Protein AF-A0A3Q7SSF3-F1 (afdb_monomer_lite)

pLDDT: mean 82.75, std 11.5, range [47.38, 94.88]

Radius of gyration: 13.64 Å; chains: 1; bounding box: 36×30×34 Å

Sequence (110 aa):
MEHLFLEVAAAPLRLLAAKNEKSRSELGRFLAKQVWTPQDRQCILNTLAQLLLDKDCTVLVGRQLRPLLLDLLERNAEAIKAGGQVNHDLHERLCVSMSKLICNHPDILP

Secondary structure (DSSP, 8-state):
-HHHHHHHTHHHHHHHHHH-HHHHHHHHHHHT-SS--HHHHHHHHHHHHHHHTSTTTHHHHHHHTGGGHHHHHHHHHHHHHTTSS--HHHHHHHHHHHHHHHHH-GGG--

Structure (mmCIF, N/CA/C/O backbone):
data_AF-A0A3Q7SSF3-F1
#
_entry.id   AF-A0A3Q7SSF3-F1
#
loop_
_atom_site.group_PDB
_atom_site.id
_atom_site.type_symbol
_atom_site.label_atom_id
_atom_site.label_alt_id
_atom_site.label_comp_id
_atom_site.label_asym_id
_atom_site.label_entity_id
_atom_site.label_seq_id
_atom_site.pdbx_PDB_ins_code
_atom_site.Cartn_x
_atom_site.Cartn_y
_atom_site.Cartn_z
_atom_site.occupancy
_atom_site.B_iso_or_equiv
_atom_site.auth_seq_id
_atom_site.auth_comp_id
_atom_site.auth_asym_id
_atom_site.auth_atom_id
_atom_site.pdbx_PDB_model_num
ATOM 1 N N . MET A 1 1 ? -2.821 13.747 10.795 1.00 47.38 1 MET A N 1
ATOM 2 C CA . MET A 1 1 ? -3.266 13.846 9.386 1.00 47.38 1 MET A CA 1
ATOM 3 C C . MET A 1 1 ? -3.782 12.502 8.852 1.00 47.38 1 MET A C 1
ATOM 5 O O . MET A 1 1 ? -4.788 12.499 8.162 1.00 47.38 1 MET A O 1
ATOM 9 N N . GLU A 1 2 ? -3.202 11.361 9.253 1.00 48.88 2 GLU A N 1
ATOM 10 C CA . GLU A 1 2 ? -3.628 10.001 8.836 1.00 48.88 2 GLU A CA 1
ATOM 11 C C . GLU A 1 2 ? -5.053 9.588 9.274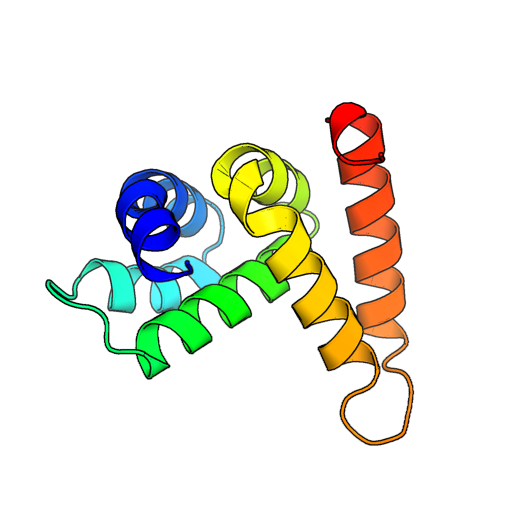 1.00 48.88 2 GLU A C 1
ATOM 13 O O . GLU A 1 2 ? -5.704 8.785 8.609 1.00 48.88 2 GLU A O 1
ATOM 18 N N . HIS A 1 3 ? -5.566 10.143 10.380 1.00 50.44 3 HIS A N 1
ATOM 19 C CA . HIS A 1 3 ? -6.875 9.772 10.939 1.00 50.44 3 HIS A CA 1
ATOM 20 C C . HIS A 1 3 ? -8.061 10.104 10.018 1.00 50.44 3 HIS A C 1
ATOM 22 O O . HIS A 1 3 ? -8.978 9.296 9.910 1.00 50.44 3 HIS A O 1
ATOM 28 N N . LEU A 1 4 ? -8.029 11.254 9.334 1.00 52.00 4 LEU A N 1
ATOM 29 C CA . LEU A 1 4 ? -9.147 11.715 8.503 1.00 52.00 4 LEU A CA 1
ATOM 30 C C . LEU A 1 4 ? -9.254 10.923 7.191 1.00 52.00 4 LEU A C 1
ATOM 32 O O . LEU A 1 4 ? -10.347 10.644 6.708 1.00 52.00 4 LEU A O 1
ATOM 36 N N . PHE A 1 5 ? -8.114 10.534 6.616 1.00 57.94 5 PHE A N 1
ATOM 37 C CA . PHE A 1 5 ? -8.088 9.858 5.320 1.00 57.94 5 PHE A CA 1
ATOM 38 C C . PHE A 1 5 ? -8.544 8.401 5.391 1.00 57.94 5 PHE A C 1
ATOM 40 O O . PHE A 1 5 ? -9.192 7.918 4.464 1.00 57.94 5 PHE A O 1
ATOM 47 N N . LEU A 1 6 ? -8.253 7.707 6.492 1.00 58.47 6 LEU A N 1
ATOM 48 C CA . LEU A 1 6 ? -8.669 6.317 6.679 1.00 58.47 6 LEU A CA 1
ATOM 49 C C . LEU A 1 6 ? -10.177 6.182 6.938 1.00 58.47 6 LEU A C 1
ATOM 51 O O . LEU A 1 6 ? -10.781 5.243 6.422 1.00 58.47 6 LEU A O 1
ATOM 55 N N . GLU A 1 7 ? -10.810 7.126 7.642 1.00 56.81 7 GLU A N 1
ATOM 56 C CA . GLU A 1 7 ? -12.275 7.119 7.807 1.00 56.81 7 GLU A CA 1
ATOM 57 C C . GLU A 1 7 ? -13.009 7.289 6.469 1.00 56.81 7 GLU A C 1
ATOM 59 O O . GLU A 1 7 ? -13.978 6.580 6.192 1.00 56.81 7 GLU A O 1
ATOM 64 N N . VAL A 1 8 ? -12.496 8.149 5.584 1.00 59.53 8 VAL A N 1
ATOM 65 C CA . VAL A 1 8 ? -13.043 8.346 4.229 1.00 59.53 8 VAL A CA 1
ATOM 66 C C . VAL A 1 8 ? -12.754 7.144 3.311 1.00 59.53 8 VAL A C 1
ATOM 68 O O . VAL A 1 8 ? -13.484 6.891 2.351 1.00 59.53 8 VAL A O 1
ATOM 71 N N . ALA A 1 9 ? -11.738 6.336 3.624 1.00 65.31 9 ALA A N 1
ATOM 72 C CA . ALA A 1 9 ? -11.326 5.197 2.807 1.00 65.31 9 ALA A CA 1
ATOM 73 C C . ALA A 1 9 ? -12.198 3.937 2.974 1.00 65.31 9 ALA A C 1
ATOM 75 O O . ALA A 1 9 ? -12.010 2.978 2.229 1.00 65.31 9 ALA A O 1
ATOM 76 N N . ALA A 1 10 ? -13.178 3.893 3.885 1.00 73.50 10 ALA A N 1
ATOM 77 C CA . ALA A 1 10 ? -13.944 2.666 4.148 1.00 73.50 10 ALA A CA 1
ATOM 78 C C . ALA A 1 10 ? -14.700 2.111 2.917 1.00 73.50 10 ALA A C 1
ATOM 80 O O . ALA A 1 10 ? -14.843 0.895 2.771 1.00 73.50 10 ALA A O 1
ATOM 81 N N . ALA A 1 11 ? -15.195 2.972 2.023 1.00 78.38 11 ALA A N 1
ATOM 82 C CA . ALA A 1 11 ? -15.821 2.550 0.765 1.00 78.38 11 ALA A CA 1
ATOM 83 C C . ALA A 1 11 ? -14.781 2.087 -0.286 1.00 78.38 11 ALA A C 1
ATOM 85 O O . ALA A 1 11 ? -14.905 0.954 -0.765 1.00 78.38 11 ALA A O 1
ATOM 86 N N . PRO A 1 12 ? -13.715 2.863 -0.578 1.00 81.44 12 PRO A N 1
ATOM 87 C CA . PRO A 1 12 ? -12.552 2.407 -1.347 1.00 81.44 12 PRO A CA 1
ATOM 88 C C . PRO A 1 12 ? -11.987 1.049 -0.911 1.00 81.44 12 PRO A C 1
ATOM 90 O O . PRO A 1 12 ? -11.745 0.175 -1.742 1.00 81.44 12 PRO A O 1
ATOM 93 N N . LEU A 1 13 ? -11.828 0.837 0.397 1.00 83.81 13 LEU A N 1
ATOM 94 C CA . LEU A 1 13 ? -11.278 -0.390 0.970 1.00 83.81 13 LEU A CA 1
ATOM 95 C C . LEU A 1 13 ? -12.153 -1.614 0.690 1.00 83.81 13 LEU A C 1
ATOM 97 O O . LEU A 1 13 ? -11.626 -2.675 0.361 1.00 83.81 13 LEU A O 1
ATOM 101 N N . ARG A 1 14 ? -13.484 -1.478 0.766 1.00 83.88 14 ARG A N 1
ATOM 102 C CA . ARG A 1 14 ? -14.418 -2.564 0.416 1.00 83.88 14 ARG A CA 1
ATOM 103 C C . ARG A 1 14 ? -14.337 -2.926 -1.065 1.00 83.88 14 ARG A C 1
ATOM 105 O O . ARG A 1 14 ? -14.348 -4.107 -1.405 1.00 83.88 14 ARG A O 1
ATOM 112 N N . LEU A 1 15 ? -14.215 -1.925 -1.938 1.00 84.69 15 LEU A N 1
ATOM 113 C CA . LEU A 1 15 ? -14.067 -2.145 -3.377 1.00 84.69 15 LEU A CA 1
ATOM 114 C C . LEU A 1 15 ? -12.751 -2.866 -3.707 1.00 84.69 15 LEU A C 1
ATOM 116 O O . LEU A 1 15 ? -12.742 -3.794 -4.516 1.00 84.69 15 LEU A O 1
ATOM 120 N N . LEU A 1 16 ? -11.657 -2.482 -3.047 1.00 83.81 16 LEU A N 1
ATOM 121 C CA . LEU A 1 16 ? -10.352 -3.134 -3.191 1.00 83.81 16 LEU A CA 1
ATOM 122 C C . LEU A 1 16 ? -10.371 -4.575 -2.657 1.00 83.81 16 LEU A C 1
ATOM 124 O O . LEU A 1 16 ? -9.914 -5.487 -3.345 1.00 83.81 16 LEU A O 1
ATOM 128 N N . ALA A 1 17 ? -10.985 -4.808 -1.493 1.00 83.75 17 ALA A N 1
ATOM 129 C CA . ALA A 1 17 ? -11.176 -6.145 -0.927 1.00 83.75 17 ALA A CA 1
ATOM 130 C C . ALA A 1 17 ? -12.007 -7.066 -1.845 1.00 83.75 17 ALA A C 1
ATOM 132 O O . ALA A 1 17 ? -11.798 -8.276 -1.889 1.00 83.75 17 ALA A O 1
ATOM 133 N N . ALA A 1 18 ? -12.946 -6.519 -2.619 1.00 81.56 18 ALA A N 1
ATOM 134 C CA . ALA A 1 18 ? -13.706 -7.312 -3.581 1.00 81.56 18 ALA A CA 1
ATOM 135 C C . ALA A 1 18 ? -12.857 -7.762 -4.784 1.00 81.56 18 ALA A C 1
ATOM 137 O O . ALA A 1 18 ? -13.138 -8.816 -5.355 1.00 81.56 18 ALA A O 1
ATOM 138 N N . LYS A 1 19 ? -11.825 -6.996 -5.160 1.00 79.50 19 LYS A N 1
ATOM 139 C CA . LYS A 1 19 ? -11.051 -7.192 -6.397 1.00 79.50 19 LYS A CA 1
ATOM 140 C C . LYS A 1 19 ? -9.813 -8.069 -6.249 1.00 79.50 19 LYS A C 1
ATOM 142 O O . LYS A 1 19 ? -9.430 -8.694 -7.230 1.00 79.50 19 LYS A O 1
ATOM 147 N N . ASN A 1 20 ? -9.230 -8.154 -5.057 1.00 78.56 20 ASN A N 1
ATOM 148 C CA . ASN A 1 20 ? -8.064 -8.996 -4.801 1.00 78.56 20 ASN A CA 1
ATOM 149 C C . ASN A 1 20 ? -8.373 -10.017 -3.704 1.00 78.56 20 ASN A C 1
ATOM 151 O O . ASN A 1 20 ? -8.689 -9.638 -2.579 1.00 78.56 20 ASN A O 1
ATOM 155 N N . GLU A 1 21 ? -8.278 -11.308 -4.019 1.00 74.12 21 GLU A N 1
ATOM 156 C CA . GLU A 1 21 ? -8.621 -12.388 -3.088 1.00 74.12 21 GLU A CA 1
ATOM 157 C C . GLU A 1 21 ? -7.688 -12.436 -1.867 1.00 74.12 21 GLU A C 1
ATOM 159 O O . GLU A 1 21 ? -8.148 -12.630 -0.743 1.00 74.12 21 GLU A O 1
ATOM 164 N N . LYS A 1 22 ? -6.393 -12.152 -2.061 1.00 69.94 22 LYS A N 1
ATOM 165 C CA . LYS A 1 22 ? -5.400 -12.105 -0.979 1.00 69.94 22 LYS A CA 1
ATOM 166 C C . LYS A 1 22 ? -5.700 -10.956 -0.019 1.00 69.94 22 LYS A C 1
ATOM 168 O O . LYS A 1 22 ? -5.752 -11.137 1.195 1.00 69.94 22 LYS A O 1
ATOM 173 N N . SER A 1 23 ? -5.975 -9.780 -0.572 1.00 73.00 23 SER A N 1
ATOM 174 C CA . SER A 1 23 ? -6.260 -8.581 0.218 1.00 73.00 23 SER A CA 1
ATOM 175 C C . SER A 1 23 ? -7.667 -8.579 0.804 1.00 73.00 23 SER A C 1
ATOM 177 O O . SER A 1 23 ? -7.899 -7.897 1.797 1.00 73.00 23 SER A O 1
ATOM 179 N N . ARG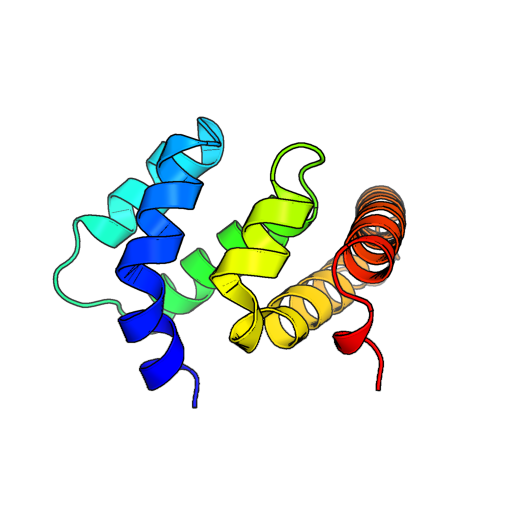 A 1 24 ? -8.602 -9.357 0.242 1.00 77.88 24 ARG A N 1
ATOM 180 C CA . ARG A 1 24 ? -9.962 -9.530 0.769 1.00 77.88 24 ARG A CA 1
ATOM 181 C C . ARG A 1 24 ? -9.948 -9.975 2.222 1.00 77.88 24 ARG A C 1
ATOM 183 O O . ARG A 1 24 ? -10.675 -9.412 3.033 1.00 77.88 24 ARG A O 1
ATOM 190 N N . SER A 1 25 ? -9.118 -10.962 2.542 1.00 79.06 25 SER A N 1
ATOM 191 C CA . SER A 1 25 ? -9.035 -11.537 3.885 1.00 79.06 25 SER A CA 1
ATOM 192 C C . SER A 1 25 ? -8.418 -10.558 4.886 1.00 79.06 25 SER A C 1
ATOM 194 O O . SER A 1 25 ? -8.955 -10.370 5.978 1.00 79.06 25 SER A O 1
ATOM 196 N N . GLU A 1 26 ? -7.332 -9.876 4.509 1.00 83.62 26 GLU A N 1
ATOM 197 C CA . GLU A 1 26 ? -6.666 -8.905 5.387 1.00 83.62 26 GLU A CA 1
ATOM 198 C C . GLU A 1 26 ? -7.494 -7.631 5.574 1.00 83.62 26 GLU A C 1
ATOM 200 O O . GLU A 1 26 ? -7.799 -7.257 6.708 1.00 83.62 26 GLU A O 1
ATOM 205 N N . LEU A 1 27 ? -7.932 -7.000 4.480 1.00 85.50 27 LEU A N 1
ATOM 206 C CA . LEU A 1 27 ? -8.771 -5.801 4.529 1.00 85.50 27 LEU A CA 1
ATOM 207 C C . LEU A 1 27 ? -10.136 -6.103 5.152 1.00 85.50 27 LEU A C 1
ATOM 209 O O . LEU A 1 27 ? -10.634 -5.295 5.931 1.00 85.50 27 LEU A O 1
ATOM 213 N N . GLY A 1 28 ? -10.721 -7.272 4.878 1.00 84.31 28 GLY A N 1
ATOM 214 C CA . GLY A 1 28 ? -11.983 -7.718 5.472 1.00 84.31 28 GLY A CA 1
ATOM 215 C C . GLY A 1 28 ? -11.914 -7.818 6.995 1.00 84.31 28 GLY A C 1
ATOM 216 O O . GLY A 1 28 ? -12.824 -7.350 7.681 1.00 84.31 28 GLY A O 1
ATOM 217 N N . ARG A 1 29 ? -10.800 -8.328 7.542 1.00 86.62 29 ARG A N 1
ATOM 218 C CA . ARG A 1 29 ? -10.566 -8.369 8.994 1.00 86.62 29 ARG A CA 1
ATOM 219 C C . ARG A 1 29 ? -10.554 -6.972 9.610 1.00 86.62 29 ARG A C 1
ATOM 221 O O . ARG A 1 29 ? -11.087 -6.787 10.700 1.00 86.62 29 ARG A O 1
ATOM 228 N N . PHE A 1 30 ? -9.952 -5.994 8.935 1.00 85.56 30 PHE A N 1
ATOM 229 C CA . PHE A 1 30 ? -9.946 -4.613 9.418 1.00 85.56 30 PHE A CA 1
ATOM 230 C C . PHE A 1 30 ? -11.317 -3.950 9.257 1.00 85.56 30 PHE A C 1
ATOM 232 O O . PHE A 1 30 ? -11.790 -3.315 10.192 1.00 85.56 30 PHE A O 1
ATOM 239 N N . LEU A 1 31 ? -12.002 -4.157 8.132 1.00 84.56 31 LEU A N 1
ATOM 240 C CA . LEU A 1 31 ? -13.342 -3.620 7.864 1.00 84.56 31 LEU A CA 1
ATOM 241 C C . LEU A 1 31 ? -14.421 -4.137 8.832 1.00 84.56 31 LEU A C 1
ATOM 243 O O . LEU A 1 31 ? -15.448 -3.481 8.989 1.00 84.56 31 LEU A O 1
ATOM 247 N N . ALA A 1 32 ? -14.196 -5.285 9.476 1.00 85.69 32 ALA A N 1
ATOM 248 C CA . ALA A 1 32 ? -15.067 -5.820 10.523 1.00 85.69 32 ALA A CA 1
ATOM 249 C C . ALA A 1 32 ? -14.883 -5.132 11.893 1.00 85.69 32 ALA A C 1
ATOM 251 O O . ALA A 1 32 ? -15.728 -5.285 12.775 1.00 85.69 32 ALA A O 1
ATOM 252 N N . LYS A 1 33 ? -13.791 -4.381 12.099 1.00 84.25 33 LYS A N 1
ATOM 253 C CA . LYS A 1 33 ? -13.538 -3.648 13.348 1.00 84.25 33 LYS A CA 1
ATOM 254 C C . LYS A 1 33 ? -14.298 -2.321 13.349 1.00 84.25 33 LYS A C 1
ATOM 256 O O . LYS A 1 33 ? -14.245 -1.580 12.375 1.00 84.25 33 LYS A O 1
ATOM 261 N N . GLN A 1 34 ? -14.931 -1.986 14.476 1.00 76.75 34 GLN A N 1
ATOM 262 C CA . GLN A 1 34 ? -15.569 -0.674 14.667 1.00 76.75 34 GLN A CA 1
ATOM 263 C C . GLN A 1 34 ? -14.552 0.463 14.851 1.00 76.75 34 GLN A C 1
ATOM 265 O O . GLN A 1 34 ? -14.829 1.596 14.478 1.00 76.75 34 GLN A O 1
ATOM 270 N N . VAL A 1 35 ? -13.379 0.167 15.420 1.00 82.00 35 VAL A N 1
ATOM 271 C CA . VAL A 1 35 ? -12.306 1.142 15.657 1.00 82.00 35 VAL A CA 1
ATOM 272 C C . VAL A 1 35 ? -10.973 0.528 15.245 1.00 82.00 35 VAL A C 1
ATOM 274 O O . VAL A 1 35 ? -10.671 -0.612 15.603 1.00 82.00 35 VAL A O 1
ATOM 277 N N . TRP A 1 36 ? -10.162 1.287 14.508 1.00 85.00 36 TRP A N 1
ATOM 278 C CA . TRP A 1 36 ? -8.803 0.890 14.138 1.00 85.00 36 TRP A CA 1
ATOM 279 C C . TRP A 1 36 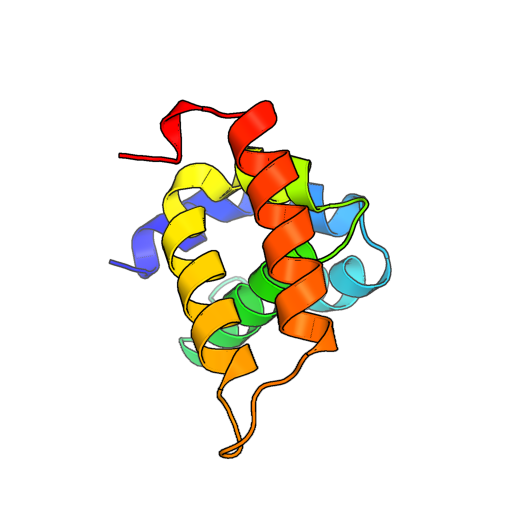? -7.776 1.465 15.105 1.00 85.00 36 TRP A C 1
ATOM 281 O O . TRP A 1 36 ? -7.731 2.674 15.353 1.00 85.00 36 TRP A O 1
ATOM 291 N N . THR A 1 37 ? -6.920 0.591 15.624 1.00 88.00 37 THR A N 1
ATOM 292 C CA . THR A 1 37 ? -5.733 0.998 16.383 1.00 88.00 37 THR A CA 1
ATOM 293 C C . THR A 1 37 ? -4.681 1.611 15.446 1.00 88.00 37 THR A C 1
ATOM 295 O O . THR A 1 37 ? -4.729 1.380 14.236 1.00 88.00 37 THR A O 1
ATOM 298 N N . PRO A 1 38 ? -3.705 2.386 15.950 1.00 85.88 38 PRO A N 1
ATOM 299 C CA . PRO A 1 38 ? -2.583 2.857 15.130 1.00 85.88 38 PRO A CA 1
ATO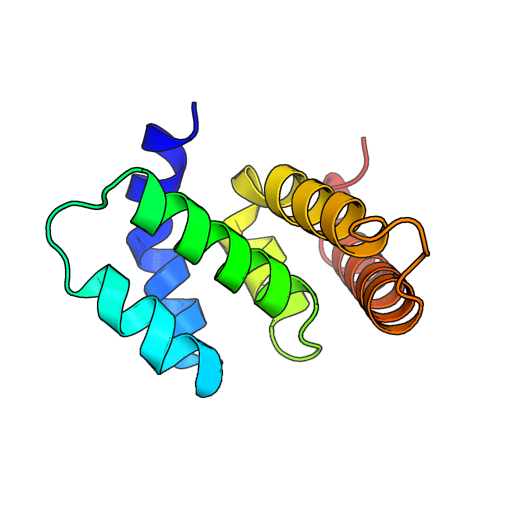M 300 C C . PRO A 1 38 ? -1.866 1.726 14.371 1.00 85.88 38 PRO A C 1
ATOM 302 O O . PRO A 1 38 ? -1.515 1.885 13.206 1.00 85.88 38 PRO A O 1
ATOM 305 N N . GLN A 1 39 ? -1.728 0.558 14.994 1.00 87.25 39 GLN A N 1
ATOM 306 C CA . GLN A 1 39 ? -1.141 -0.640 14.401 1.00 87.25 39 GLN A CA 1
ATOM 307 C C . GLN A 1 39 ? -2.005 -1.184 13.259 1.00 87.25 39 GLN A C 1
ATOM 309 O O . GLN A 1 39 ? -1.478 -1.503 12.197 1.00 87.25 39 GLN A O 1
ATOM 314 N N . ASP A 1 40 ? -3.330 -1.229 13.437 1.00 87.81 40 ASP A N 1
ATOM 315 C CA . ASP A 1 40 ? -4.252 -1.622 12.365 1.00 87.81 40 ASP A CA 1
ATOM 316 C C . ASP A 1 40 ? -4.107 -0.702 11.153 1.00 87.81 40 ASP A C 1
ATOM 318 O O . ASP A 1 40 ? -4.025 -1.178 10.024 1.00 87.81 40 ASP A O 1
ATOM 322 N N . ARG A 1 41 ? -4.015 0.612 11.384 1.00 86.19 41 ARG A N 1
ATOM 323 C CA . ARG A 1 41 ? -3.831 1.605 10.315 1.00 86.19 41 ARG A CA 1
ATOM 324 C C . ARG A 1 41 ? -2.535 1.369 9.542 1.00 86.19 41 ARG A C 1
ATOM 326 O O . ARG A 1 41 ? -2.564 1.349 8.316 1.00 86.19 41 ARG A O 1
ATOM 333 N N . GLN A 1 42 ? -1.430 1.123 10.243 1.00 87.81 42 GLN A N 1
ATOM 334 C CA . GLN A 1 42 ? -0.145 0.798 9.617 1.00 87.81 42 GLN A CA 1
ATOM 335 C C . GLN A 1 42 ? -0.222 -0.502 8.801 1.00 87.81 42 GLN A C 1
ATOM 337 O O . GLN A 1 42 ? 0.243 -0.545 7.664 1.00 87.81 42 GLN A O 1
ATOM 342 N N . CYS A 1 43 ? -0.873 -1.548 9.323 1.00 89.69 43 CYS A N 1
ATOM 343 C CA . CYS A 1 43 ? -1.089 -2.785 8.570 1.00 89.69 43 CYS A CA 1
ATOM 344 C C . CYS A 1 43 ? -1.948 -2.567 7.316 1.00 89.69 43 CYS A C 1
ATOM 346 O O . CYS A 1 43 ? -1.632 -3.116 6.260 1.00 89.69 43 CYS A O 1
ATOM 348 N N . ILE A 1 44 ? -3.009 -1.758 7.405 1.00 88.69 44 ILE A N 1
ATOM 349 C CA . ILE A 1 44 ? -3.848 -1.400 6.253 1.00 88.69 44 ILE A CA 1
ATOM 350 C C . ILE A 1 44 ? -3.006 -0.670 5.205 1.00 88.69 44 ILE A C 1
ATOM 352 O O . ILE A 1 44 ? -3.009 -1.083 4.050 1.00 88.69 44 ILE A O 1
ATOM 356 N N . LEU A 1 45 ? -2.251 0.361 5.593 1.00 89.94 45 LEU A N 1
ATOM 357 C CA . LEU A 1 45 ? -1.405 1.125 4.669 1.00 89.94 45 LEU A CA 1
ATOM 358 C C . LEU A 1 45 ? -0.341 0.243 4.006 1.00 89.94 45 LEU A C 1
ATOM 360 O O . LEU A 1 45 ? -0.154 0.329 2.797 1.00 89.94 45 LEU A O 1
ATOM 364 N N . ASN A 1 46 ? 0.272 -0.686 4.742 1.00 90.38 46 ASN A N 1
ATOM 365 C CA . ASN A 1 46 ? 1.201 -1.656 4.157 1.00 90.38 46 ASN A CA 1
ATOM 366 C C . ASN A 1 46 ? 0.508 -2.609 3.168 1.00 90.38 46 ASN A C 1
ATOM 368 O O . ASN A 1 46 ? 1.044 -2.882 2.096 1.00 90.38 46 ASN A O 1
ATOM 372 N N . THR A 1 47 ? -0.703 -3.077 3.485 1.00 90.88 47 THR A N 1
ATOM 373 C CA . THR A 1 47 ? -1.500 -3.922 2.575 1.00 90.88 47 THR A CA 1
ATOM 374 C C . THR A 1 47 ? -1.844 -3.162 1.290 1.00 90.88 47 THR A C 1
ATOM 376 O O . THR A 1 47 ? -1.727 -3.694 0.187 1.00 90.88 47 THR A O 1
ATOM 379 N N . LEU A 1 48 ? -2.234 -1.893 1.422 1.00 91.06 48 LEU A N 1
ATOM 380 C CA . LEU A 1 48 ? -2.542 -1.003 0.304 1.00 91.06 48 LEU A CA 1
ATOM 381 C C . LEU A 1 48 ? -1.313 -0.686 -0.552 1.00 91.06 48 LEU A C 1
ATOM 383 O O . LEU A 1 48 ? -1.415 -0.665 -1.777 1.00 91.06 48 LEU A O 1
ATOM 387 N N . ALA A 1 49 ? -0.156 -0.485 0.075 1.00 92.06 49 ALA A N 1
ATOM 388 C CA . ALA A 1 49 ? 1.107 -0.263 -0.614 1.00 92.06 49 ALA A CA 1
ATOM 389 C C . ALA A 1 49 ? 1.493 -1.485 -1.461 1.00 92.06 49 ALA A C 1
ATOM 391 O O . ALA A 1 49 ? 1.866 -1.326 -2.621 1.00 92.06 49 ALA A O 1
ATOM 392 N N . GLN A 1 50 ? 1.310 -2.704 -0.943 1.00 91.44 50 GLN A N 1
ATOM 393 C CA . GLN A 1 50 ? 1.537 -3.927 -1.722 1.00 91.44 50 GLN A CA 1
ATOM 394 C C . GLN A 1 50 ? 0.522 -4.107 -2.858 1.00 91.44 50 GLN A C 1
ATOM 396 O O . GLN A 1 50 ? 0.895 -4.530 -3.952 1.00 91.44 50 GLN A O 1
ATOM 401 N N . LEU A 1 51 ? -0.746 -3.766 -2.617 1.00 91.44 51 LEU A N 1
ATOM 402 C CA . LEU A 1 51 ? -1.796 -3.760 -3.638 1.00 91.44 51 LEU A CA 1
ATOM 403 C C . LEU A 1 51 ? -1.515 -2.770 -4.770 1.00 91.44 51 LEU A C 1
ATOM 405 O O . LEU A 1 51 ? -1.867 -3.037 -5.915 1.00 91.44 51 LEU A O 1
ATOM 409 N N . LEU A 1 52 ? -0.885 -1.632 -4.476 1.00 92.19 52 LEU A N 1
ATOM 410 C CA . LEU A 1 52 ? -0.487 -0.666 -5.500 1.00 92.19 52 LEU A CA 1
ATOM 411 C C . LEU A 1 52 ? 0.472 -1.295 -6.521 1.00 92.19 52 LEU A C 1
ATOM 413 O O . LEU A 1 52 ? 0.363 -1.018 -7.715 1.00 92.19 52 LEU A O 1
ATOM 417 N N . LEU A 1 53 ? 1.364 -2.171 -6.047 1.00 92.81 53 LEU A N 1
ATOM 418 C CA . LEU A 1 53 ? 2.337 -2.913 -6.853 1.00 92.81 53 LEU A CA 1
ATOM 419 C C . LEU A 1 53 ? 1.754 -4.157 -7.537 1.00 92.81 53 LEU A C 1
ATOM 421 O O . LEU A 1 53 ? 2.485 -4.910 -8.191 1.00 92.81 53 LEU A O 1
ATOM 425 N N . ASP A 1 54 ? 0.474 -4.452 -7.324 1.00 90.25 54 ASP A N 1
ATOM 426 C CA . ASP A 1 54 ? -0.220 -5.552 -7.979 1.00 90.25 54 ASP A CA 1
ATOM 427 C C . ASP A 1 54 ? -0.760 -5.090 -9.336 1.00 90.25 54 ASP A C 1
ATOM 429 O O . ASP A 1 54 ? -1.486 -4.099 -9.439 1.00 90.25 54 ASP A O 1
ATOM 433 N N . LYS A 1 55 ? -0.404 -5.828 -10.391 1.00 84.00 55 LYS A N 1
ATOM 434 C CA . LYS A 1 55 ? -0.657 -5.443 -11.784 1.00 84.00 55 LYS A CA 1
ATOM 435 C C . LYS A 1 55 ? -2.136 -5.196 -12.102 1.00 84.00 55 LYS A C 1
ATOM 437 O O . LYS A 1 55 ? -2.399 -4.396 -13.006 1.00 84.00 55 LYS A O 1
ATOM 442 N N . ASP A 1 56 ? -3.042 -5.869 -11.389 1.00 85.75 56 ASP A N 1
ATOM 443 C CA . ASP A 1 56 ? -4.490 -5.841 -11.604 1.00 85.75 56 ASP A CA 1
ATOM 444 C C . ASP A 1 56 ? -5.170 -4.788 -10.711 1.00 85.75 56 ASP A C 1
ATOM 446 O O . ASP A 1 56 ? -6.297 -4.362 -10.978 1.00 85.75 56 ASP A O 1
ATOM 450 N N . CYS A 1 57 ? -4.469 -4.317 -9.673 1.00 88.06 57 CYS A N 1
ATOM 451 C CA . CYS A 1 57 ? -5.005 -3.388 -8.681 1.00 88.06 57 CYS A CA 1
ATOM 452 C C . CYS A 1 57 ? -4.429 -1.969 -8.786 1.00 88.06 57 CYS A C 1
ATOM 454 O O . CYS A 1 57 ? -5.106 -1.039 -8.347 1.00 88.06 57 CYS A O 1
ATOM 456 N N . THR A 1 58 ? -3.255 -1.763 -9.402 1.00 90.94 58 THR A N 1
ATOM 457 C CA . THR A 1 58 ? -2.550 -0.464 -9.458 1.00 90.94 58 THR A CA 1
ATOM 458 C C . THR A 1 58 ? -3.465 0.722 -9.785 1.00 90.94 58 THR A C 1
ATOM 460 O O . THR A 1 58 ? -3.519 1.695 -9.035 1.00 90.94 58 THR A O 1
ATOM 463 N N . VAL A 1 59 ? -4.213 0.649 -10.894 1.00 89.31 59 VAL A N 1
ATOM 464 C CA . VAL A 1 59 ? -5.062 1.761 -11.365 1.00 89.31 59 VAL A CA 1
ATOM 465 C C . VAL A 1 59 ? -6.243 1.996 -10.423 1.00 89.31 59 VAL A C 1
ATOM 467 O O . VAL A 1 59 ? -6.612 3.137 -10.149 1.00 89.31 59 VAL A O 1
ATOM 470 N N . LEU A 1 60 ? -6.827 0.921 -9.887 1.00 88.06 60 LEU A N 1
ATOM 471 C CA . LEU A 1 60 ? -7.945 1.018 -8.955 1.00 88.06 60 LEU A CA 1
ATOM 472 C C . LEU A 1 60 ? -7.506 1.647 -7.629 1.00 88.06 60 LEU A C 1
ATOM 474 O O . LEU A 1 60 ? -8.194 2.534 -7.130 1.00 88.06 60 LEU A O 1
ATOM 478 N N . VAL A 1 61 ? -6.356 1.229 -7.093 1.00 88.88 61 VAL A N 1
ATOM 479 C CA . VAL A 1 61 ? -5.750 1.816 -5.890 1.00 88.88 61 VAL A CA 1
ATOM 480 C C . VAL A 1 61 ? -5.459 3.298 -6.126 1.00 88.88 61 VAL A C 1
ATOM 482 O O . VAL A 1 61 ? -5.924 4.128 -5.350 1.00 88.88 61 VAL A O 1
ATOM 485 N N . GLY A 1 62 ? -4.791 3.648 -7.230 1.00 88.38 62 GLY A N 1
ATOM 486 C CA . GLY A 1 62 ? -4.478 5.041 -7.567 1.00 88.38 62 GLY A CA 1
ATOM 487 C C . GLY A 1 62 ? -5.710 5.940 -7.675 1.00 88.38 62 GLY A C 1
ATOM 488 O O . GLY A 1 62 ? -5.710 7.058 -7.161 1.00 88.38 62 GLY A O 1
ATOM 489 N N . ARG A 1 63 ? -6.795 5.439 -8.277 1.00 86.62 63 ARG A N 1
ATOM 490 C CA . ARG A 1 63 ? -8.048 6.191 -8.425 1.00 86.62 63 ARG A CA 1
ATOM 491 C C . ARG A 1 63 ? -8.804 6.351 -7.108 1.00 86.62 63 ARG A C 1
ATOM 493 O O . ARG A 1 63 ? -9.316 7.430 -6.824 1.00 86.62 63 ARG A O 1
ATOM 500 N N . GLN A 1 64 ? -8.938 5.270 -6.342 1.00 85.25 64 GLN A N 1
ATOM 501 C CA . GLN A 1 64 ? -9.789 5.234 -5.148 1.00 85.25 64 GLN A CA 1
ATOM 502 C C . GLN A 1 64 ? -9.103 5.825 -3.915 1.00 85.25 64 GLN A C 1
ATOM 504 O O . GLN A 1 64 ? -9.772 6.344 -3.027 1.00 85.25 64 GLN A O 1
ATOM 509 N N . LEU A 1 65 ? -7.774 5.758 -3.867 1.00 85.12 65 LEU A N 1
ATOM 510 C CA . LEU A 1 65 ? -6.954 6.211 -2.747 1.00 85.12 65 LEU A CA 1
ATOM 511 C C . LEU A 1 65 ? -6.019 7.346 -3.163 1.00 85.12 65 LEU A C 1
ATOM 513 O O . LEU A 1 65 ? -4.937 7.495 -2.606 1.00 85.12 65 LEU A O 1
ATOM 517 N N . ARG A 1 66 ? -6.454 8.180 -4.115 1.00 84.38 66 ARG A N 1
ATOM 518 C CA . ARG A 1 66 ? -5.686 9.327 -4.619 1.00 84.38 66 ARG A CA 1
ATOM 519 C C . ARG A 1 66 ? -5.072 10.197 -3.508 1.00 84.38 66 ARG A C 1
ATOM 521 O O . ARG A 1 66 ? -3.896 10.520 -3.631 1.00 84.38 66 ARG A O 1
ATOM 528 N N . PRO A 1 67 ? -5.778 10.526 -2.406 1.00 83.88 67 PRO A N 1
ATOM 529 C CA . PRO A 1 67 ? -5.184 11.342 -1.347 1.00 83.88 67 PRO A CA 1
ATOM 530 C C . PRO A 1 67 ? -4.092 10.636 -0.532 1.00 83.88 67 PRO A C 1
ATOM 532 O O . PRO A 1 67 ? -3.278 11.300 0.098 1.00 83.88 67 PRO A O 1
ATOM 535 N N . LEU A 1 68 ? -4.079 9.301 -0.535 1.00 85.69 68 LEU A N 1
ATOM 536 C CA . LEU A 1 68 ? -3.074 8.477 0.138 1.00 85.69 68 LEU A CA 1
ATOM 537 C C . LEU A 1 68 ? -1.971 8.014 -0.821 1.00 85.69 68 LEU A C 1
ATOM 539 O O . LEU A 1 68 ? -1.019 7.380 -0.389 1.00 85.69 68 LEU A O 1
ATOM 543 N N . LEU A 1 69 ? -2.083 8.299 -2.120 1.00 86.81 69 LEU A N 1
ATOM 544 C CA . LEU A 1 69 ? -1.212 7.702 -3.126 1.00 86.81 69 LEU A CA 1
ATOM 545 C C . LEU A 1 69 ? 0.267 8.035 -2.900 1.00 86.81 69 LEU A C 1
ATOM 547 O O . LEU A 1 69 ? 1.103 7.147 -3.024 1.00 86.81 69 LEU A O 1
ATOM 551 N N . LEU A 1 70 ? 0.579 9.280 -2.533 1.00 87.62 70 LEU A N 1
ATOM 552 C CA . LEU A 1 70 ? 1.950 9.689 -2.219 1.00 87.62 70 LEU A CA 1
ATOM 553 C C . LEU A 1 70 ? 2.507 8.928 -1.008 1.00 87.62 70 LEU A C 1
ATOM 555 O O . LEU A 1 70 ? 3.613 8.407 -1.092 1.00 87.62 70 LEU A O 1
ATOM 559 N N . ASP A 1 71 ? 1.714 8.774 0.057 1.00 89.44 71 ASP A N 1
ATOM 560 C CA . ASP A 1 71 ? 2.089 7.990 1.245 1.00 89.44 71 ASP A CA 1
ATOM 561 C C . ASP A 1 71 ? 2.348 6.515 0.882 1.00 89.44 71 ASP A C 1
ATOM 563 O O . ASP A 1 71 ? 3.347 5.924 1.286 1.00 89.44 71 ASP A O 1
ATOM 567 N N . LEU A 1 72 ? 1.503 5.918 0.033 1.00 91.19 72 LEU A N 1
ATOM 568 C CA . LEU A 1 72 ? 1.694 4.539 -0.431 1.00 91.19 72 LEU A CA 1
ATOM 569 C C . LEU A 1 72 ? 2.939 4.373 -1.321 1.00 91.19 72 LEU A C 1
ATOM 571 O O . LEU A 1 72 ? 3.591 3.327 -1.271 1.00 91.19 72 LEU A O 1
ATOM 575 N N . LEU A 1 73 ? 3.263 5.365 -2.154 1.00 91.31 73 LEU A N 1
ATOM 576 C CA . LEU A 1 73 ? 4.472 5.361 -2.985 1.00 91.31 73 LEU A CA 1
ATOM 577 C C . LEU A 1 73 ? 5.732 5.509 -2.125 1.00 91.31 73 LEU A C 1
ATOM 579 O O . LEU A 1 73 ? 6.685 4.755 -2.319 1.00 91.31 73 LEU A O 1
ATOM 583 N N . GLU A 1 74 ? 5.716 6.420 -1.152 1.00 91.12 74 GLU A N 1
ATOM 584 C CA . GLU A 1 74 ? 6.817 6.636 -0.209 1.00 91.12 74 GLU A CA 1
ATOM 585 C C . GLU A 1 74 ? 7.098 5.374 0.614 1.00 91.12 74 GLU A C 1
ATOM 587 O O . GLU A 1 74 ? 8.229 4.891 0.627 1.00 91.12 74 GLU A O 1
ATOM 592 N N . ARG A 1 75 ? 6.058 4.734 1.165 1.00 93.06 75 ARG A N 1
ATOM 593 C CA . ARG A 1 75 ? 6.181 3.446 1.873 1.00 93.06 75 ARG A CA 1
ATOM 594 C C . ARG A 1 75 ? 6.809 2.350 1.017 1.00 93.06 75 ARG A C 1
ATOM 596 O O . ARG A 1 75 ? 7.616 1.566 1.511 1.00 93.06 75 ARG A O 1
ATOM 603 N N . ASN A 1 76 ? 6.460 2.275 -0.268 1.00 93.31 76 ASN A N 1
ATOM 604 C CA . ASN A 1 76 ? 7.094 1.326 -1.186 1.00 93.31 76 ASN A CA 1
ATOM 605 C C . ASN A 1 76 ? 8.565 1.688 -1.452 1.00 93.31 76 ASN A C 1
ATOM 607 O O . ASN A 1 76 ? 9.411 0.797 -1.485 1.00 93.31 76 ASN A O 1
ATOM 611 N N . ALA A 1 77 ? 8.890 2.975 -1.602 1.00 91.81 77 ALA A N 1
ATOM 612 C CA . ALA A 1 77 ? 10.265 3.443 -1.776 1.00 91.81 77 ALA A CA 1
ATOM 613 C C . ALA A 1 77 ? 11.145 3.153 -0.547 1.00 91.81 77 ALA A C 1
ATOM 615 O O . ALA A 1 77 ? 12.313 2.782 -0.699 1.00 91.81 77 ALA A O 1
ATOM 616 N N . GLU A 1 78 ? 10.590 3.269 0.659 1.00 92.38 78 GLU A N 1
ATOM 617 C CA . GLU A 1 78 ? 11.238 2.850 1.904 1.00 92.38 78 GLU A CA 1
ATOM 618 C C . GLU A 1 78 ? 11.420 1.330 1.957 1.00 92.38 78 GLU A C 1
ATOM 620 O O . GLU A 1 78 ? 12.523 0.850 2.227 1.00 92.38 78 GLU A O 1
ATOM 625 N N . ALA A 1 79 ? 10.378 0.560 1.622 1.00 90.69 79 ALA A N 1
ATOM 626 C CA . ALA A 1 79 ? 10.426 -0.902 1.612 1.00 90.69 79 ALA A CA 1
ATOM 627 C C . ALA A 1 79 ? 11.464 -1.459 0.623 1.00 90.69 79 ALA A C 1
ATOM 629 O O . ALA A 1 79 ? 12.096 -2.474 0.906 1.00 90.69 79 ALA A O 1
ATOM 630 N N . ILE A 1 80 ? 11.692 -0.781 -0.507 1.00 91.94 80 ILE A N 1
ATOM 631 C CA . ILE A 1 80 ? 12.742 -1.137 -1.474 1.00 91.94 80 ILE A CA 1
ATOM 632 C C . ILE A 1 80 ? 14.139 -1.047 -0.852 1.00 91.94 80 ILE A C 1
ATOM 634 O O . ILE A 1 80 ? 15.019 -1.810 -1.239 1.00 91.94 80 ILE A O 1
ATOM 638 N N . LYS A 1 81 ? 14.358 -0.123 0.088 1.00 89.12 81 LYS A N 1
ATOM 639 C CA . LYS A 1 81 ? 15.663 0.120 0.727 1.00 89.12 81 LYS A CA 1
ATOM 640 C C . LYS A 1 81 ? 15.803 -0.585 2.080 1.00 89.12 81 LYS A C 1
ATOM 642 O O . LYS A 1 81 ? 16.889 -0.581 2.668 1.00 89.12 81 LYS A O 1
ATOM 647 N N . ALA A 1 82 ? 14.719 -1.163 2.596 1.00 84.06 82 ALA A N 1
ATOM 648 C CA . ALA A 1 82 ? 14.705 -1.847 3.877 1.00 84.06 82 ALA A CA 1
ATOM 649 C C . ALA A 1 82 ? 15.630 -3.076 3.830 1.00 84.06 82 ALA A C 1
ATOM 651 O O . ALA A 1 82 ? 15.424 -3.993 3.041 1.00 84.06 82 ALA A O 1
ATOM 652 N N . GLY A 1 83 ? 16.662 -3.089 4.681 1.00 71.31 83 GLY A N 1
ATOM 653 C CA . GLY A 1 83 ? 17.640 -4.184 4.753 1.00 71.31 83 GLY A CA 1
ATOM 654 C C . GLY A 1 83 ? 19.025 -3.876 4.173 1.00 71.31 83 GLY A C 1
ATOM 655 O O . GLY A 1 83 ? 19.845 -4.782 4.068 1.00 71.31 83 GLY A O 1
ATOM 656 N N . GLY A 1 84 ? 19.316 -2.620 3.814 1.00 80.56 84 GLY A N 1
ATOM 657 C CA . GLY A 1 84 ? 20.660 -2.192 3.389 1.00 80.56 84 GLY A CA 1
ATOM 658 C C . GLY A 1 84 ? 21.032 -2.569 1.950 1.00 80.56 84 GLY A C 1
ATOM 659 O O . GLY A 1 84 ? 22.107 -2.204 1.480 1.00 80.56 84 GLY A O 1
ATOM 660 N N . GLN A 1 85 ? 20.135 -3.251 1.235 1.00 84.00 85 GLN A N 1
ATOM 661 C CA . GLN A 1 85 ? 20.228 -3.541 -0.193 1.00 84.00 85 GLN A CA 1
ATOM 662 C C . GLN A 1 85 ? 18.915 -3.168 -0.883 1.00 84.00 85 GLN A C 1
ATOM 664 O O . GLN A 1 85 ? 17.856 -3.156 -0.260 1.00 84.00 85 GLN A O 1
ATOM 669 N N . VAL A 1 86 ? 18.993 -2.855 -2.176 1.00 88.44 86 VAL A N 1
ATOM 670 C CA . VAL A 1 86 ? 17.823 -2.511 -2.988 1.00 88.44 86 VAL A CA 1
ATOM 671 C C . VAL A 1 86 ? 17.085 -3.789 -3.380 1.00 88.44 86 VAL A C 1
ATOM 673 O O . VAL A 1 86 ? 17.645 -4.657 -4.049 1.00 88.44 86 VAL A O 1
ATOM 676 N N . ASN A 1 87 ? 15.809 -3.895 -3.015 1.00 92.50 87 ASN A N 1
ATOM 677 C CA . ASN A 1 87 ? 14.940 -4.948 -3.526 1.00 92.50 87 ASN A CA 1
ATOM 678 C C . ASN A 1 87 ? 14.557 -4.640 -4.983 1.00 92.50 87 ASN A C 1
ATOM 680 O O . ASN A 1 87 ? 13.662 -3.835 -5.252 1.00 92.50 87 ASN A O 1
ATOM 684 N N . HIS A 1 88 ? 15.254 -5.280 -5.922 1.00 91.69 88 HIS A N 1
ATOM 685 C CA . HIS A 1 88 ? 15.074 -5.056 -7.356 1.00 91.69 88 HIS A CA 1
ATOM 686 C C . HIS A 1 88 ? 13.684 -5.457 -7.877 1.00 91.69 88 HIS A C 1
ATOM 688 O O . HIS A 1 88 ? 13.154 -4.748 -8.727 1.00 91.69 88 HIS A O 1
ATOM 694 N N . ASP A 1 89 ? 13.069 -6.518 -7.337 1.00 92.88 89 ASP A N 1
ATOM 695 C CA . ASP A 1 89 ? 11.707 -6.935 -7.717 1.00 92.88 89 ASP A CA 1
ATOM 696 C C . ASP A 1 89 ? 10.680 -5.858 -7.348 1.00 92.88 89 ASP A C 1
ATOM 698 O O . ASP A 1 89 ? 9.896 -5.404 -8.184 1.00 92.88 89 ASP A O 1
ATOM 702 N N . LEU A 1 90 ? 10.729 -5.374 -6.102 1.00 91.69 90 LEU A N 1
ATOM 703 C CA . LEU A 1 90 ? 9.843 -4.298 -5.658 1.00 91.69 90 LEU A CA 1
ATOM 704 C C . LEU A 1 90 ? 10.091 -3.006 -6.437 1.00 91.69 90 LEU A C 1
ATOM 706 O O . LEU A 1 90 ? 9.134 -2.318 -6.788 1.00 91.69 90 LEU A O 1
ATOM 710 N N . HIS A 1 91 ? 11.352 -2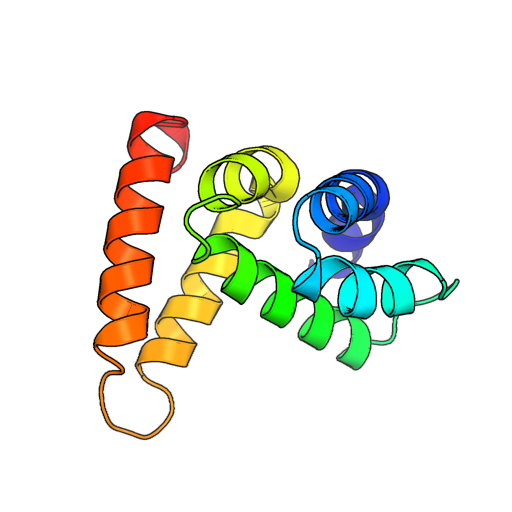.691 -6.736 1.00 93.44 91 HIS A N 1
ATOM 711 C CA . HIS A 1 91 ? 11.706 -1.525 -7.538 1.00 93.44 91 HIS A CA 1
ATOM 712 C C . HIS A 1 91 ? 11.116 -1.601 -8.951 1.00 93.44 91 HIS A C 1
ATOM 714 O O . HIS A 1 91 ? 10.498 -0.641 -9.410 1.00 93.44 91 HIS A O 1
ATOM 720 N N . GLU A 1 92 ? 11.252 -2.738 -9.634 1.00 94.31 92 GLU A N 1
ATOM 721 C CA . GLU A 1 92 ? 10.674 -2.936 -10.965 1.00 94.31 92 GLU A CA 1
ATOM 722 C C . GLU A 1 92 ? 9.148 -2.811 -10.932 1.00 94.31 92 GLU A C 1
ATOM 724 O O . GLU A 1 92 ? 8.559 -2.044 -11.701 1.00 94.31 92 GLU A O 1
ATOM 729 N N . ARG A 1 93 ? 8.498 -3.491 -9.983 1.00 94.88 93 ARG A N 1
ATOM 730 C CA . ARG A 1 93 ? 7.042 -3.422 -9.810 1.00 94.88 93 ARG A CA 1
ATOM 731 C C . ARG A 1 93 ? 6.566 -2.004 -9.506 1.00 94.88 93 ARG A C 1
ATOM 733 O O . ARG A 1 93 ? 5.517 -1.600 -10.017 1.00 94.88 93 ARG A O 1
ATOM 740 N N . LEU A 1 94 ? 7.326 -1.236 -8.723 1.00 94.00 94 LEU A N 1
ATOM 741 C CA . LEU A 1 94 ? 7.039 0.171 -8.446 1.00 94.00 94 LEU A CA 1
ATOM 742 C C . LEU A 1 94 ? 7.173 1.020 -9.711 1.00 94.00 94 LEU A C 1
ATOM 744 O O . LEU A 1 94 ? 6.248 1.762 -10.026 1.00 94.00 94 LEU A O 1
ATOM 748 N N . CYS A 1 95 ? 8.249 0.864 -10.483 1.00 93.00 95 CYS A N 1
ATOM 749 C CA . CYS A 1 95 ? 8.428 1.561 -11.762 1.00 93.00 95 CYS A CA 1
ATOM 750 C C . CYS A 1 95 ? 7.270 1.303 -12.736 1.00 93.00 95 CYS A C 1
ATOM 752 O O . CYS A 1 95 ? 6.697 2.249 -13.285 1.00 93.00 95 CYS A O 1
ATOM 754 N N . VAL A 1 96 ? 6.879 0.037 -12.916 1.00 94.19 96 VAL A N 1
ATOM 755 C CA . VAL A 1 96 ? 5.740 -0.338 -13.771 1.00 94.19 96 VAL A CA 1
ATOM 756 C C . VAL A 1 96 ? 4.444 0.285 -13.255 1.00 94.19 96 VAL A C 1
ATOM 758 O O . VAL A 1 96 ? 3.650 0.817 -14.035 1.00 94.19 96 VAL A O 1
ATOM 761 N N . SER A 1 97 ? 4.228 0.250 -11.941 1.00 92.69 97 SER A N 1
ATOM 762 C CA . SER A 1 97 ? 3.026 0.807 -11.322 1.00 92.69 97 SER A CA 1
ATOM 763 C C . SER A 1 97 ? 2.954 2.325 -11.484 1.00 92.69 97 SER A C 1
ATOM 765 O O . SER A 1 97 ? 1.916 2.844 -11.888 1.00 92.69 97 SER A O 1
ATOM 767 N N . MET A 1 98 ? 4.062 3.038 -11.264 1.00 91.94 98 MET A N 1
ATOM 768 C CA . MET A 1 98 ? 4.152 4.486 -11.476 1.00 91.94 98 MET A CA 1
ATOM 769 C C . MET A 1 98 ? 3.874 4.872 -12.927 1.00 91.94 98 MET A C 1
ATOM 771 O O . MET A 1 98 ? 3.085 5.782 -13.165 1.00 91.94 98 MET A O 1
ATOM 775 N N . SER A 1 99 ? 4.446 4.155 -13.899 1.00 90.94 99 SER A N 1
ATOM 776 C CA . SER A 1 99 ? 4.177 4.411 -15.320 1.00 90.94 99 SER A CA 1
ATOM 777 C C . SER A 1 99 ? 2.681 4.295 -15.638 1.00 90.94 99 SER A C 1
ATOM 779 O O . SER A 1 99 ? 2.101 5.205 -16.233 1.00 90.94 99 SER A O 1
ATOM 781 N N . LYS A 1 100 ? 2.015 3.238 -15.147 1.00 89.88 100 LYS A N 1
ATOM 782 C CA . LYS A 1 100 ? 0.559 3.077 -15.290 1.00 89.88 100 LYS A CA 1
ATOM 783 C C . LYS A 1 100 ? -0.218 4.218 -14.634 1.00 89.88 100 LYS A C 1
ATOM 785 O O . LYS A 1 100 ? -1.206 4.674 -15.205 1.00 89.88 100 LYS A O 1
ATOM 790 N N . LEU A 1 101 ? 0.185 4.660 -13.445 1.00 88.88 101 LEU A N 1
ATOM 791 C CA . LEU A 1 101 ? -0.488 5.746 -12.729 1.00 88.88 101 LEU A CA 1
ATOM 792 C C . LEU A 1 101 ? -0.400 7.060 -13.507 1.00 88.88 101 LEU A C 1
ATOM 794 O O . LEU A 1 101 ? -1.434 7.676 -13.738 1.00 88.88 101 LEU A O 1
ATOM 798 N N . ILE A 1 102 ? 0.790 7.427 -13.985 1.00 85.25 102 ILE A N 1
ATOM 799 C CA . ILE A 1 102 ? 1.024 8.654 -14.762 1.00 85.25 102 ILE A CA 1
ATOM 800 C C . ILE A 1 102 ? 0.175 8.666 -16.039 1.00 85.25 102 ILE A C 1
ATOM 802 O O . ILE A 1 102 ? -0.470 9.666 -16.342 1.00 85.25 102 ILE A O 1
ATOM 806 N N . CYS A 1 103 ? 0.110 7.544 -16.765 1.00 82.25 103 CYS A N 1
ATOM 807 C CA . CYS A 1 103 ? -0.696 7.452 -17.986 1.00 82.25 103 CYS A CA 1
ATOM 808 C C . CYS A 1 103 ? -2.207 7.589 -17.737 1.00 82.25 103 CYS A C 1
ATOM 810 O O . CYS A 1 103 ? -2.920 8.096 -18.597 1.00 82.25 103 CYS A O 1
ATOM 812 N N . ASN A 1 104 ? -2.709 7.119 -16.591 1.00 79.00 104 ASN A N 1
ATOM 813 C CA . ASN A 1 104 ? -4.144 7.154 -16.277 1.00 79.00 104 ASN A CA 1
ATOM 814 C C . ASN A 1 104 ? -4.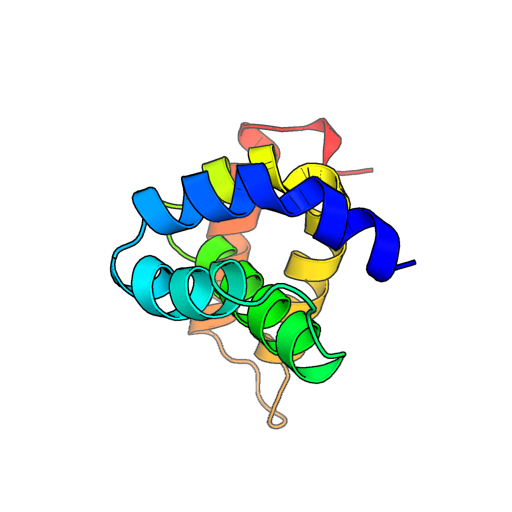565 8.423 -15.520 1.00 79.00 104 ASN A C 1
ATOM 816 O O . ASN A 1 104 ? -5.739 8.795 -15.529 1.00 79.00 104 ASN A O 1
ATOM 820 N N . HIS A 1 105 ? -3.618 9.071 -14.849 1.00 69.69 105 HIS A N 1
ATOM 821 C CA . HIS A 1 105 ? -3.838 10.190 -13.947 1.00 69.69 105 HIS A CA 1
ATOM 822 C C . HIS A 1 105 ? -2.607 11.119 -14.004 1.00 69.69 105 HIS A C 1
ATOM 824 O O . HIS A 1 105 ? -1.741 11.053 -13.129 1.00 69.69 105 HIS A O 1
ATOM 830 N N . PRO A 1 106 ? -2.503 11.983 -15.030 1.00 62.66 106 PRO A N 1
ATOM 831 C CA . PRO A 1 106 ? -1.330 12.841 -15.222 1.00 62.66 106 PRO A CA 1
ATOM 832 C C . PRO A 1 106 ? -1.127 13.835 -14.070 1.00 62.66 106 PRO A C 1
ATOM 834 O O . PRO A 1 106 ? 0.003 14.181 -13.754 1.00 62.66 106 PRO A O 1
ATOM 837 N N . ASP A 1 107 ? -2.203 14.204 -13.373 1.00 65.44 107 ASP A N 1
ATOM 838 C CA . ASP A 1 107 ? -2.198 15.097 -12.207 1.00 65.44 107 ASP A CA 1
ATOM 839 C C . ASP A 1 107 ? -1.443 14.558 -10.966 1.00 65.44 107 ASP A C 1
ATOM 841 O O . ASP A 1 107 ? -1.481 15.184 -9.906 1.00 65.44 107 ASP A O 1
ATOM 845 N N . ILE A 1 108 ? -0.898 13.336 -11.011 1.00 61.12 108 ILE A N 1
ATOM 846 C CA . ILE A 1 108 ? -0.154 12.743 -9.883 1.00 61.12 108 ILE A CA 1
ATOM 847 C C . ILE A 1 108 ? 1.296 13.253 -9.854 1.00 61.12 108 ILE A C 1
ATOM 849 O O . ILE A 1 108 ? 1.941 13.201 -8.807 1.00 61.12 108 ILE A O 1
ATOM 853 N N . LEU A 1 109 ? 1.810 13.756 -10.979 1.00 51.97 109 LEU A N 1
ATOM 854 C CA . LEU A 1 109 ? 3.107 14.421 -11.028 1.00 51.97 109 LEU A CA 1
ATOM 855 C C . LEU A 1 109 ? 2.912 15.932 -10.812 1.00 51.97 109 LEU A C 1
ATOM 857 O O . LEU A 1 109 ? 2.076 16.515 -11.505 1.00 51.97 109 LEU A O 1
ATOM 861 N N . PRO A 1 110 ? 3.628 16.556 -9.857 1.00 54.69 110 PRO A N 1
ATOM 862 C CA . PRO A 1 110 ? 3.694 18.011 -9.757 1.00 54.69 110 PRO A CA 1
ATOM 863 C C . PRO A 1 110 ? 4.422 18.642 -10.952 1.00 54.69 110 PRO A C 1
ATOM 865 O O . PRO A 1 110 ? 5.276 17.959 -11.567 1.00 54.69 110 PRO A O 1
#

Foldseek 3Di:
DLPVLVVLCLVLLCVLLVQDVVSVVLSVVLNPDPDDDPVNSVSVLQSLLVLCLDPRRVQSSCVSSVVCVVVSLVVLVVVLCPPPHGPVVSVVSSVVSVVVSCVNPVVSPD